Protein AF-A0A166BRM8-F1 (afdb_monomer_lite)

Secondary structure (DSSP, 8-state):
-HHHHHH-S---S----SS-SSGGGGSPTT-HHHHHHHHHTTS--HHHHHTTTT-SS-----HHHHHHHHHHTT-

Organism: Methanobrevibacter oralis (NCBI:txid66851)

Foldseek 3Di:
DLVLLVVPDQDPDPDDDPDDNDCVVVDDPPDCLVVQLVVLVPDDQPVVQVVQPPDPDDRDPRVSSVSSVVVVVVD

Structure (mmCIF, N/CA/C/O backbone):
data_AF-A0A166BRM8-F1
#
_entry.id   AF-A0A166BRM8-F1
#
loop_
_atom_site.group_PDB
_atom_site.id
_atom_site.type_symbol
_atom_site.label_atom_id
_atom_site.label_alt_id
_atom_site.label_comp_id
_atom_site.label_asym_id
_atom_site.label_entity_id
_atom_site.label_seq_id
_atom_site.pdbx_PDB_ins_code
_atom_site.Cartn_x
_atom_site.Cartn_y
_atom_site.Cartn_z
_atom_site.occupancy
_atom_site.B_iso_or_equiv
_atom_site.auth_seq_id
_atom_site.auth_comp_id
_atom_site.auth_asym_id
_atom_site.auth_atom_id
_atom_site.pdbx_PDB_model_num
ATOM 1 N N . MET A 1 1 ? -2.313 16.322 5.626 1.00 44.56 1 MET A N 1
ATOM 2 C CA . MET A 1 1 ? -3.110 15.158 5.181 1.00 44.56 1 MET A CA 1
ATOM 3 C C . MET A 1 1 ? -2.361 14.320 4.143 1.00 44.56 1 MET A C 1
ATOM 5 O O . MET A 1 1 ? -2.311 13.115 4.324 1.00 44.56 1 MET A O 1
ATOM 9 N N . VAL A 1 2 ? -1.637 14.926 3.187 1.00 38.00 2 VAL A N 1
ATOM 10 C CA . VAL A 1 2 ? -0.770 14.218 2.205 1.00 38.00 2 VAL A CA 1
ATOM 11 C C . VAL A 1 2 ? 0.216 13.210 2.831 1.00 38.00 2 VAL A C 1
ATOM 13 O O . VAL A 1 2 ? 0.446 12.139 2.278 1.00 38.00 2 VAL A O 1
ATOM 16 N N . VAL A 1 3 ? 0.752 13.507 4.023 1.00 46.41 3 VAL A N 1
ATOM 17 C CA . VAL A 1 3 ? 1.691 12.615 4.730 1.00 46.41 3 VAL A CA 1
ATOM 18 C C . VAL A 1 3 ? 1.030 11.298 5.155 1.00 46.41 3 VAL A C 1
ATOM 20 O O . VAL A 1 3 ? 1.674 10.265 5.076 1.00 46.41 3 VAL A O 1
ATOM 23 N N . LEU A 1 4 ? -0.253 11.297 5.542 1.00 46.91 4 LEU A N 1
ATOM 24 C CA . LEU A 1 4 ? -0.917 10.121 6.128 1.00 46.91 4 LEU A CA 1
ATOM 25 C C . LEU A 1 4 ? -1.178 9.003 5.097 1.00 46.91 4 LEU A C 1
ATOM 27 O O . LEU A 1 4 ? -1.152 7.823 5.438 1.00 46.91 4 LEU A O 1
ATOM 31 N N . PHE A 1 5 ? -1.371 9.358 3.823 1.00 40.44 5 PHE A N 1
ATOM 32 C CA . PHE A 1 5 ? -1.634 8.390 2.750 1.00 40.44 5 PHE A CA 1
ATOM 33 C C . PHE A 1 5 ? -0.379 7.703 2.213 1.00 40.44 5 PHE A C 1
ATOM 35 O O . PHE A 1 5 ? -0.417 6.507 1.920 1.00 40.44 5 PHE A O 1
ATOM 42 N N . MET A 1 6 ? 0.744 8.428 2.133 1.00 49.16 6 MET A N 1
ATOM 43 C CA . MET A 1 6 ? 2.059 7.829 1.853 1.00 49.16 6 MET A CA 1
ATOM 44 C C . MET A 1 6 ? 2.516 6.884 2.978 1.00 49.16 6 MET A C 1
ATOM 46 O O . MET A 1 6 ? 3.323 5.992 2.743 1.00 49.16 6 MET A O 1
ATOM 50 N N . VAL A 1 7 ? 1.974 7.083 4.179 1.00 52.41 7 VAL A N 1
ATOM 51 C CA . VAL A 1 7 ? 2.343 6.442 5.448 1.00 52.41 7 VAL A CA 1
ATOM 52 C C . VAL A 1 7 ? 1.770 5.023 5.606 1.00 52.41 7 VAL A C 1
ATOM 54 O O . VAL A 1 7 ? 2.354 4.215 6.313 1.00 52.41 7 VAL A O 1
ATOM 57 N N . LEU A 1 8 ? 0.699 4.639 4.901 1.00 55.91 8 LEU A N 1
ATOM 58 C CA . LEU A 1 8 ? 0.164 3.261 4.927 1.00 55.91 8 LEU A CA 1
ATOM 59 C C . LEU A 1 8 ? 0.895 2.315 3.956 1.00 55.91 8 LEU A C 1
ATOM 61 O O . LEU A 1 8 ? 0.277 1.670 3.097 1.00 55.91 8 LEU A O 1
ATOM 65 N N . LYS A 1 9 ? 2.220 2.262 4.048 1.00 58.94 9 LYS A N 1
ATOM 66 C CA . LYS A 1 9 ? 3.061 1.328 3.298 1.00 58.94 9 LYS A CA 1
ATOM 67 C C . LYS A 1 9 ? 3.987 0.635 4.293 1.00 58.94 9 LYS A C 1
ATOM 69 O O . LYS A 1 9 ? 4.651 1.325 5.057 1.00 58.94 9 LYS A O 1
ATOM 74 N N . ASP A 1 10 ? 3.998 -0.698 4.293 1.00 55.28 10 ASP A N 1
ATOM 75 C CA . ASP A 1 10 ? 4.859 -1.473 5.189 1.00 55.28 10 ASP A CA 1
ATOM 76 C C . ASP A 1 10 ? 6.329 -1.107 4.968 1.00 55.28 10 ASP A C 1
ATOM 78 O O . ASP A 1 10 ? 6.820 -1.107 3.831 1.00 55.28 10 ASP A O 1
ATOM 82 N N . ASP A 1 11 ? 7.021 -0.770 6.056 1.00 54.59 11 ASP A N 1
ATOM 83 C CA . ASP A 1 11 ? 8.420 -0.376 5.997 1.00 54.59 11 ASP A CA 1
ATOM 84 C C . ASP A 1 11 ? 9.300 -1.629 5.882 1.00 54.59 11 ASP A C 1
ATOM 86 O O . ASP A 1 11 ? 9.527 -2.369 6.837 1.00 54.59 11 ASP A O 1
ATOM 90 N N . THR A 1 12 ? 9.764 -1.920 4.667 1.00 55.44 12 THR A N 1
ATOM 91 C CA . THR A 1 12 ? 10.671 -3.050 4.384 1.00 55.44 12 THR A CA 1
ATOM 92 C C . THR A 1 12 ? 12.141 -2.717 4.639 1.00 55.44 12 THR A C 1
ATOM 94 O O . THR A 1 12 ? 13.010 -3.585 4.535 1.00 55.44 12 THR A O 1
ATOM 97 N N . ILE A 1 13 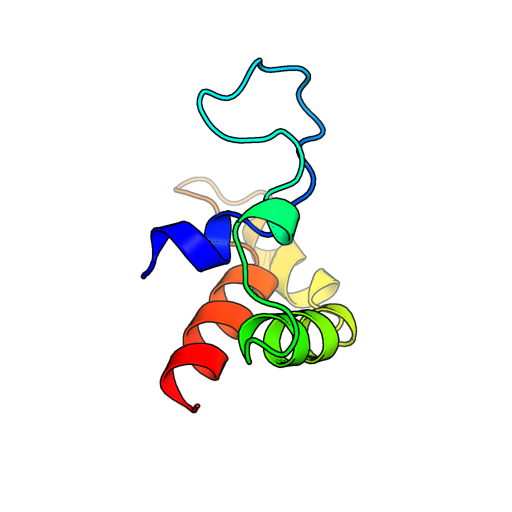? 12.444 -1.451 4.918 1.00 59.84 13 ILE A N 1
ATOM 98 C CA . ILE A 1 13 ? 13.788 -0.962 5.188 1.00 59.84 13 ILE A CA 1
ATOM 99 C C . ILE A 1 13 ? 13.842 -0.805 6.706 1.00 59.84 13 ILE A C 1
ATOM 101 O O . ILE A 1 13 ? 13.075 -0.033 7.251 1.00 59.84 13 ILE A O 1
ATOM 105 N N . ASN A 1 14 ? 14.699 -1.556 7.405 1.00 55.47 14 ASN A N 1
ATOM 106 C CA . ASN A 1 14 ? 14.859 -1.518 8.872 1.00 55.47 14 ASN A CA 1
ATOM 107 C C . ASN A 1 14 ? 15.394 -0.152 9.383 1.00 55.47 14 ASN A C 1
ATOM 109 O O . ASN A 1 14 ? 16.431 -0.085 10.043 1.00 55.47 14 ASN A O 1
ATOM 113 N N . GLN A 1 15 ? 14.753 0.963 9.040 1.00 58.91 15 GLN A N 1
ATOM 114 C CA . GLN A 1 15 ? 15.040 2.276 9.590 1.00 58.91 15 GLN A CA 1
ATOM 115 C C . GLN A 1 15 ? 14.211 2.480 10.853 1.00 58.91 15 GLN A C 1
ATOM 117 O O . GLN A 1 15 ? 13.002 2.275 10.874 1.00 58.91 15 GLN A O 1
ATOM 122 N N . THR A 1 16 ? 14.866 2.916 11.925 1.00 55.78 16 THR A N 1
ATOM 123 C CA . THR A 1 16 ? 14.167 3.333 13.138 1.00 55.78 16 THR A CA 1
ATOM 124 C C . THR A 1 16 ? 13.411 4.627 12.844 1.00 55.78 16 THR A C 1
ATOM 126 O O . THR A 1 16 ? 14.012 5.700 12.775 1.00 55.78 16 THR A O 1
ATOM 129 N N . MET A 1 17 ? 12.096 4.535 12.651 1.00 57.16 17 MET A N 1
ATOM 130 C CA . MET A 1 17 ? 11.241 5.705 12.470 1.00 57.16 17 MET A CA 1
ATOM 131 C C . MET A 1 17 ? 10.988 6.436 13.800 1.00 57.16 17 MET A C 1
ATOM 133 O O . MET A 1 17 ? 10.863 5.826 14.859 1.00 57.16 17 MET A O 1
ATOM 137 N N . LEU A 1 18 ? 10.894 7.772 13.736 1.00 62.19 18 LEU A N 1
ATOM 138 C CA . LEU A 1 18 ? 10.506 8.655 14.857 1.00 62.19 18 LEU A CA 1
ATOM 139 C C . LEU A 1 18 ? 9.031 8.494 15.273 1.00 62.19 18 LEU A C 1
ATOM 141 O O . LEU A 1 18 ? 8.617 9.001 16.313 1.00 62.19 18 LEU A O 1
ATOM 145 N N . VAL A 1 19 ? 8.247 7.807 14.447 1.00 57.12 19 VAL A N 1
ATOM 146 C CA . VAL A 1 19 ? 6.843 7.442 14.652 1.00 57.12 19 VAL A CA 1
ATOM 147 C C . VAL A 1 19 ? 6.727 5.917 14.781 1.00 57.12 19 VAL A C 1
ATOM 149 O O . VAL A 1 19 ? 7.633 5.215 14.330 1.00 57.12 19 VAL A O 1
ATOM 152 N N . PRO A 1 20 ? 5.660 5.394 15.422 1.00 59.03 20 PRO A N 1
ATOM 153 C CA . PRO A 1 20 ? 5.454 3.959 15.615 1.00 59.03 20 PRO A CA 1
ATOM 154 C C . PRO A 1 20 ? 5.717 3.154 14.340 1.00 59.03 20 PRO A C 1
ATOM 156 O O . PRO A 1 20 ? 5.259 3.552 13.272 1.00 59.03 20 PRO A O 1
ATOM 159 N N . MET A 1 21 ? 6.412 2.014 14.472 1.00 60.69 21 MET A N 1
ATOM 160 C CA . MET A 1 21 ? 6.712 1.111 13.344 1.00 60.69 21 MET A CA 1
ATOM 161 C C . MET A 1 21 ? 5.454 0.676 12.590 1.00 60.69 21 MET A C 1
ATOM 163 O O . MET A 1 21 ? 5.511 0.432 11.391 1.00 60.69 21 MET A O 1
ATOM 167 N N . ASP A 1 22 ? 4.324 0.602 13.292 1.00 68.19 22 ASP A N 1
ATOM 168 C CA . ASP A 1 22 ? 3.027 0.366 12.685 1.00 68.19 22 ASP A CA 1
ATOM 169 C C . ASP A 1 22 ? 2.136 1.594 12.883 1.00 68.19 22 ASP A C 1
ATOM 171 O O . ASP A 1 22 ? 1.668 1.904 13.985 1.00 68.19 22 ASP A O 1
ATOM 175 N N . LEU A 1 23 ? 1.934 2.299 11.775 1.00 68.19 23 LEU A N 1
ATOM 176 C CA . LEU A 1 23 ? 1.181 3.543 11.680 1.00 68.19 23 LEU A CA 1
ATOM 177 C C . LEU A 1 23 ? -0.325 3.317 11.849 1.00 68.19 23 LEU A C 1
ATOM 179 O O . LEU A 1 23 ? -1.044 4.276 12.129 1.00 68.19 23 LEU A O 1
ATOM 183 N N . SER A 1 24 ? -0.802 2.068 11.774 1.00 70.81 24 SER A N 1
ATOM 184 C CA . SER A 1 24 ? -2.178 1.732 12.143 1.00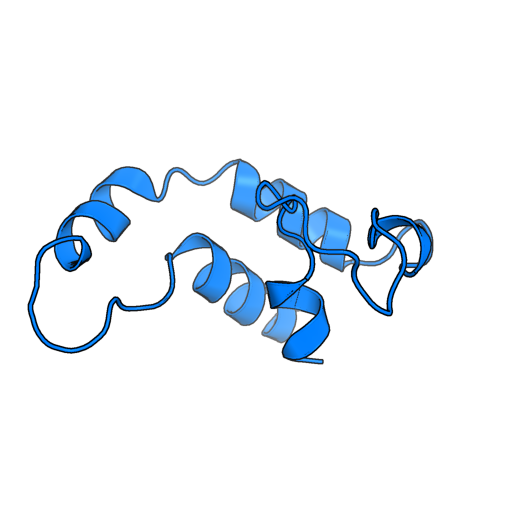 70.81 24 SER A CA 1
ATOM 185 C C . SER A 1 24 ? -2.474 2.059 13.611 1.00 70.81 24 SER A C 1
ATOM 187 O O . SER A 1 24 ? -3.592 2.443 13.926 1.00 70.81 24 SER A O 1
ATOM 189 N N . ASN A 1 25 ? -1.460 2.052 14.487 1.00 72.44 25 ASN A N 1
ATOM 190 C CA . ASN A 1 25 ? -1.608 2.439 15.895 1.00 72.44 25 ASN A CA 1
ATOM 191 C C . ASN A 1 25 ? -1.848 3.944 16.104 1.00 72.44 25 ASN A C 1
ATOM 193 O O . ASN A 1 25 ? -2.208 4.361 17.204 1.00 72.44 25 ASN A O 1
ATOM 197 N N . LEU A 1 26 ? -1.606 4.774 15.085 1.00 78.75 26 LEU A N 1
ATOM 198 C CA . LEU A 1 26 ? -1.871 6.215 15.134 1.00 78.75 26 LEU A CA 1
ATOM 199 C C . LEU A 1 26 ? -3.251 6.581 14.584 1.00 78.75 26 LEU A C 1
ATOM 201 O O . LEU A 1 26 ? -3.713 7.704 14.790 1.00 78.75 26 LEU A O 1
ATOM 205 N N . ILE A 1 27 ? -3.881 5.673 13.843 1.00 80.44 27 ILE A N 1
ATOM 206 C CA . ILE A 1 27 ? -5.124 5.941 13.133 1.00 80.44 27 ILE A CA 1
ATOM 207 C C . ILE A 1 27 ? -6.276 5.35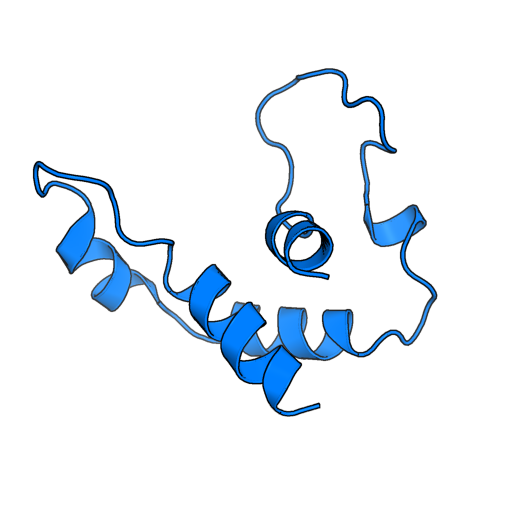5 13.956 1.00 80.44 27 ILE A C 1
ATOM 209 O O . ILE A 1 27 ? -6.231 4.182 14.317 1.00 80.44 27 ILE A O 1
ATOM 213 N N . PRO A 1 28 ? -7.320 6.143 14.265 1.00 85.00 28 PRO A N 1
ATOM 214 C CA . PRO A 1 28 ? -8.475 5.636 14.992 1.00 85.00 28 PRO A CA 1
ATOM 215 C C . PRO A 1 28 ? -9.147 4.468 14.266 1.00 85.00 28 PRO A C 1
ATOM 217 O O . PRO A 1 28 ? -9.296 4.487 13.039 1.00 85.00 28 PRO A O 1
ATOM 220 N N . GLU A 1 29 ? -9.633 3.491 15.029 1.00 83.88 29 GLU A N 1
ATOM 221 C CA . GLU A 1 29 ? -10.491 2.443 14.480 1.00 83.88 29 GLU A CA 1
ATOM 222 C C . GLU A 1 29 ? -11.699 3.060 13.753 1.00 83.88 29 GLU A C 1
ATOM 224 O O . GLU A 1 29 ? -12.307 4.027 14.216 1.00 83.88 29 GLU A O 1
ATOM 229 N N . GLY A 1 30 ? -12.036 2.510 12.584 1.00 84.25 30 GLY A N 1
ATOM 230 C CA . GLY A 1 30 ? -13.146 2.994 11.757 1.00 84.25 30 GLY A CA 1
ATOM 231 C C . GLY A 1 30 ? -12.830 4.208 10.876 1.00 84.25 30 GLY A C 1
ATOM 232 O O . GLY A 1 30 ? -13.727 4.700 10.195 1.00 84.25 30 GLY A O 1
ATOM 233 N N . HIS A 1 31 ? -11.580 4.685 10.836 1.00 86.38 31 HIS A N 1
ATOM 234 C CA . HIS A 1 31 ? -11.204 5.786 9.949 1.00 86.38 31 HIS A CA 1
ATOM 235 C C . HIS A 1 31 ? -11.396 5.418 8.453 1.00 86.38 31 HIS A C 1
ATOM 237 O O . HIS A 1 31 ? -10.968 4.336 8.030 1.00 86.38 31 HIS A O 1
ATOM 243 N N . PRO A 1 32 ? -11.962 6.309 7.610 1.00 85.62 32 PRO A N 1
ATOM 244 C CA . PRO A 1 32 ? -12.220 6.040 6.186 1.00 85.62 32 PRO A CA 1
ATOM 245 C C . PRO A 1 32 ? -10.992 5.620 5.367 1.00 85.62 32 PRO A C 1
ATOM 247 O O . PRO A 1 32 ? -11.114 4.895 4.381 1.00 85.62 32 PRO A O 1
ATOM 250 N N . CYS A 1 33 ? -9.785 5.999 5.793 1.00 84.94 33 CYS A N 1
ATOM 251 C CA . CYS A 1 33 ? -8.552 5.592 5.114 1.00 84.94 33 CYS A CA 1
ATOM 252 C C . CYS A 1 33 ? -8.377 4.065 5.028 1.00 84.94 33 CYS A C 1
ATOM 254 O O . CYS A 1 33 ? -7.762 3.590 4.076 1.00 84.94 33 CYS A O 1
ATOM 256 N N . TYR A 1 34 ? -8.922 3.283 5.972 1.00 87.12 34 TYR A N 1
ATOM 257 C CA . TYR A 1 34 ? -8.895 1.818 5.888 1.00 87.12 34 TYR A CA 1
ATOM 258 C C . TYR A 1 34 ? -9.789 1.301 4.765 1.00 87.12 34 TYR A C 1
ATOM 260 O O . TYR A 1 34 ? -9.415 0.368 4.058 1.00 87.12 34 TYR A O 1
ATOM 268 N N . PHE A 1 35 ? -10.946 1.933 4.561 1.00 89.19 35 PHE A N 1
ATOM 269 C CA . PHE A 1 35 ? -11.809 1.633 3.426 1.00 89.19 35 PHE A CA 1
ATOM 270 C C . PHE A 1 35 ? -11.093 1.951 2.109 1.00 89.19 35 PHE A C 1
ATOM 272 O O . PHE A 1 35 ? -11.003 1.083 1.244 1.00 89.19 35 PHE A O 1
ATOM 279 N N . ILE A 1 36 ? -10.500 3.144 1.994 1.00 88.75 36 ILE A N 1
ATOM 280 C CA . ILE A 1 36 ? -9.739 3.554 0.804 1.00 88.75 36 ILE A CA 1
ATOM 281 C C . ILE A 1 36 ? -8.581 2.583 0.540 1.00 88.75 36 ILE A C 1
ATOM 283 O O . ILE A 1 36 ? -8.420 2.116 -0.586 1.00 88.75 36 ILE A O 1
ATOM 287 N N . LYS A 1 37 ? -7.808 2.217 1.574 1.00 87.25 37 LYS A N 1
ATOM 288 C CA . LYS A 1 37 ? -6.738 1.215 1.474 1.00 87.25 37 LYS A CA 1
ATOM 289 C C . LYS A 1 37 ? -7.273 -0.113 0.938 1.00 87.25 37 LYS A C 1
ATOM 291 O O . LYS A 1 37 ? -6.730 -0.621 -0.033 1.00 87.25 37 LYS A O 1
ATOM 296 N N . ASN A 1 38 ? -8.348 -0.640 1.522 1.00 89.81 38 ASN A N 1
ATOM 297 C CA . ASN A 1 38 ? -8.923 -1.925 1.123 1.00 89.81 38 ASN A CA 1
ATOM 298 C C . ASN A 1 38 ? -9.477 -1.919 -0.307 1.00 89.81 38 ASN A C 1
ATOM 300 O O . ASN A 1 38 ? -9.424 -2.946 -0.981 1.00 89.81 38 ASN A O 1
ATOM 304 N N . VAL A 1 39 ? -10.024 -0.793 -0.772 1.00 91.19 39 VAL A N 1
ATOM 305 C CA . VAL A 1 39 ? -10.468 -0.636 -2.163 1.00 91.19 39 VAL A CA 1
ATOM 306 C C . VAL A 1 39 ? -9.266 -0.621 -3.102 1.00 91.19 39 VAL A C 1
ATOM 308 O O . VAL A 1 39 ? -9.251 -1.365 -4.076 1.00 91.19 39 VAL A O 1
ATOM 311 N N . VAL A 1 40 ? -8.242 0.182 -2.802 1.00 90.06 40 VAL A N 1
ATOM 312 C CA . VAL A 1 40 ? -7.055 0.294 -3.662 1.00 90.06 40 VAL A CA 1
ATOM 313 C C . VAL A 1 40 ? -6.250 -1.002 -3.700 1.00 90.06 40 VAL A C 1
ATOM 315 O O . VAL A 1 40 ? -5.784 -1.379 -4.768 1.00 90.06 40 VAL A O 1
ATOM 318 N N . ASP A 1 41 ? -6.133 -1.719 -2.582 1.00 89.25 41 ASP A N 1
ATOM 319 C CA . ASP A 1 41 ? -5.399 -2.989 -2.511 1.00 89.25 41 ASP A CA 1
ATOM 320 C C . ASP A 1 41 ? -6.063 -4.103 -3.364 1.00 89.25 41 ASP A C 1
ATOM 322 O O . ASP A 1 41 ? -5.419 -5.102 -3.678 1.00 89.25 41 ASP A O 1
ATOM 326 N N . GLN A 1 42 ? -7.325 -3.932 -3.788 1.00 92.88 42 GLN A N 1
ATOM 327 C CA . GLN A 1 42 ? -8.019 -4.830 -4.728 1.00 92.88 42 GLN A CA 1
ATOM 328 C C . GLN A 1 42 ? -7.834 -4.448 -6.207 1.00 92.88 42 GLN A C 1
ATOM 330 O O . GLN A 1 42 ? -8.262 -5.195 -7.088 1.00 92.88 42 GLN A O 1
ATOM 335 N N . ILE A 1 43 ? -7.227 -3.296 -6.502 1.00 92.50 43 ILE A N 1
ATOM 336 C CA . ILE A 1 43 ? -7.040 -2.800 -7.868 1.00 92.50 43 ILE A CA 1
ATOM 337 C C . ILE A 1 43 ? -5.634 -3.168 -8.339 1.00 92.50 43 ILE A C 1
ATOM 339 O O . ILE A 1 43 ? -4.639 -2.648 -7.835 1.00 92.50 43 ILE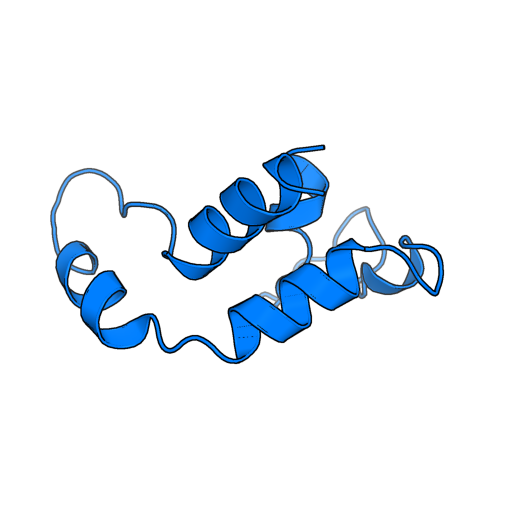 A O 1
ATOM 343 N N . ASP A 1 44 ? -5.544 -4.021 -9.360 1.00 93.06 44 ASP A N 1
ATOM 344 C CA . ASP A 1 44 ? -4.260 -4.342 -9.981 1.00 93.06 44 ASP A CA 1
ATOM 345 C C . ASP A 1 44 ? -3.750 -3.164 -10.827 1.00 93.06 44 ASP A C 1
ATOM 347 O O . ASP A 1 44 ? -4.270 -2.855 -11.901 1.00 93.06 44 ASP A O 1
ATOM 351 N N . CYS A 1 45 ? -2.705 -2.508 -10.329 1.00 89.62 45 CYS A N 1
ATOM 352 C CA . CYS A 1 45 ? -2.021 -1.405 -10.997 1.00 89.62 45 CYS A CA 1
ATOM 353 C C . CYS A 1 45 ? -0.736 -1.838 -11.722 1.00 89.62 45 CYS A C 1
ATOM 355 O O . CYS A 1 45 ? -0.001 -0.985 -12.226 1.00 89.62 45 CYS A O 1
ATOM 357 N N . SER A 1 46 ? -0.431 -3.139 -11.776 1.00 89.44 46 SER A N 1
ATOM 358 C CA . SER A 1 46 ? 0.854 -3.652 -12.259 1.00 89.44 46 SER A CA 1
ATOM 359 C C . SER A 1 46 ? 1.163 -3.233 -13.699 1.00 89.44 46 SER A C 1
ATOM 361 O O . SER A 1 46 ? 2.261 -2.745 -13.966 1.00 89.44 46 SER A O 1
ATOM 363 N N . GLU A 1 47 ? 0.196 -3.340 -14.612 1.00 88.75 47 GLU A N 1
ATOM 364 C CA . GLU A 1 47 ? 0.353 -2.921 -16.011 1.00 88.75 47 GLU A CA 1
ATOM 365 C C . GLU A 1 47 ? 0.599 -1.413 -16.140 1.00 88.75 47 GLU A C 1
ATOM 367 O O . GLU A 1 47 ? 1.521 -0.988 -16.836 1.00 88.75 47 GLU A O 1
ATOM 372 N N . ALA A 1 48 ? -0.163 -0.594 -15.411 1.00 86.38 48 ALA A N 1
ATOM 373 C CA . ALA A 1 48 ? -0.011 0.859 -15.440 1.00 86.38 48 ALA A CA 1
ATOM 374 C C . ALA A 1 48 ? 1.325 1.316 -14.830 1.00 86.38 48 ALA A C 1
ATOM 376 O O . ALA A 1 48 ? 1.917 2.291 -15.288 1.00 86.38 48 ALA A O 1
ATOM 377 N N . ASN A 1 49 ? 1.823 0.604 -13.818 1.00 85.50 49 ASN A N 1
ATOM 378 C CA . ASN A 1 49 ? 3.112 0.882 -13.191 1.00 85.50 49 ASN A CA 1
ATOM 379 C C . ASN A 1 49 ? 4.303 0.465 -14.076 1.00 85.50 49 ASN A C 1
ATOM 381 O O . ASN A 1 49 ? 5.350 1.114 -14.030 1.00 85.50 49 ASN A O 1
ATOM 385 N N . LYS A 1 50 ? 4.166 -0.576 -14.914 1.00 86.19 50 LYS A N 1
ATOM 386 C CA . LYS A 1 50 ? 5.229 -1.014 -15.845 1.00 86.19 50 LYS A CA 1
ATOM 387 C C . LYS A 1 50 ? 5.634 0.078 -16.831 1.00 86.19 50 LYS A C 1
ATOM 389 O O . LYS A 1 50 ? 6.810 0.179 -17.164 1.00 86.19 50 LYS A O 1
ATOM 39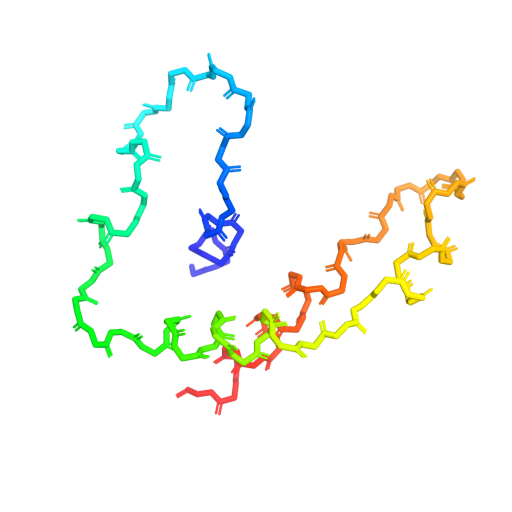4 N N . GLU A 1 51 ? 4.694 0.922 -17.254 1.00 81.25 51 GLU A N 1
ATOM 395 C CA . GLU A 1 51 ? 4.946 2.001 -18.215 1.00 81.25 51 GLU A CA 1
ATOM 396 C C . GLU A 1 51 ? 6.024 3.001 -17.741 1.00 81.25 51 GLU A C 1
ATOM 398 O O . GLU A 1 51 ? 6.682 3.639 -18.569 1.00 81.25 51 GLU A O 1
ATOM 403 N N . PHE A 1 52 ? 6.226 3.136 -16.426 1.00 73.25 52 PHE A N 1
ATOM 404 C CA . PHE A 1 52 ? 7.098 4.152 -15.824 1.00 73.25 52 PHE A CA 1
ATOM 405 C C . PHE A 1 52 ? 8.359 3.578 -15.166 1.00 73.25 52 PHE A C 1
ATOM 407 O O . PHE A 1 52 ? 9.197 4.347 -14.707 1.00 73.25 52 PHE A O 1
ATOM 414 N N . ARG A 1 53 ? 8.520 2.248 -15.126 1.00 70.19 53 ARG A N 1
ATOM 415 C CA . ARG A 1 53 ? 9.553 1.578 -14.318 1.00 70.19 53 ARG A CA 1
ATOM 416 C C . ARG A 1 53 ? 10.994 1.882 -14.753 1.00 70.19 53 ARG A C 1
ATOM 418 O O . ARG A 1 53 ? 11.868 1.947 -13.898 1.00 70.19 53 ARG A O 1
ATOM 425 N N . ASP A 1 54 ? 11.216 2.117 -16.046 1.00 71.75 54 ASP A N 1
ATOM 426 C CA . ASP A 1 54 ? 12.557 2.226 -16.644 1.00 71.75 54 ASP A CA 1
ATOM 427 C C . ASP A 1 54 ? 12.750 3.515 -17.471 1.00 71.75 54 ASP A C 1
ATOM 429 O O . ASP A 1 54 ? 13.651 3.609 -18.307 1.00 71.75 54 ASP A O 1
ATOM 433 N N . LYS A 1 55 ? 11.886 4.522 -17.274 1.00 70.00 55 LYS A N 1
ATOM 434 C CA . LYS A 1 55 ? 11.981 5.808 -17.981 1.00 70.00 55 LYS A CA 1
ATOM 435 C C . LYS A 1 55 ? 12.876 6.787 -17.200 1.00 70.00 55 LYS A C 1
ATOM 437 O O . LYS A 1 55 ? 12.627 7.018 -16.018 1.00 70.00 55 LYS A O 1
ATOM 442 N N . PRO A 1 56 ? 13.912 7.379 -17.823 1.00 67.12 56 PRO A N 1
ATOM 443 C CA . PRO A 1 56 ? 14.734 8.401 -17.180 1.00 67.12 56 PRO A CA 1
ATOM 444 C C . PRO A 1 56 ? 13.948 9.712 -17.002 1.00 67.12 56 PRO A C 1
ATOM 446 O O . PRO A 1 56 ? 13.331 10.195 -17.948 1.00 67.12 56 PRO A O 1
ATOM 449 N N . GLY A 1 57 ? 14.020 10.296 -15.801 1.00 64.38 57 GLY A N 1
ATOM 450 C CA . GLY A 1 57 ? 13.247 11.479 -15.396 1.00 64.38 57 GLY A CA 1
ATOM 451 C C . GLY A 1 57 ? 12.048 11.085 -14.535 1.0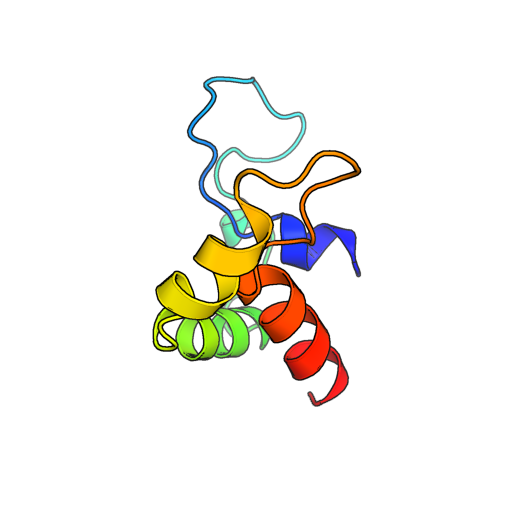0 64.38 57 GLY A C 1
ATOM 452 O O . GLY A 1 57 ? 10.990 10.826 -15.082 1.00 64.38 57 GLY A O 1
ATOM 453 N N . GLU A 1 58 ? 12.293 11.013 -13.219 1.00 58.22 58 GLU A N 1
ATOM 454 C CA . GLU A 1 58 ? 11.415 10.642 -12.088 1.00 58.22 58 GLU A CA 1
ATOM 455 C C . GLU A 1 58 ? 10.335 9.557 -12.318 1.00 58.22 58 GLU A C 1
ATOM 457 O O . GLU A 1 58 ? 9.447 9.707 -13.158 1.00 58.22 58 GLU A O 1
ATOM 462 N N . PRO A 1 59 ? 10.305 8.484 -11.502 1.00 59.06 59 PRO A N 1
ATOM 463 C CA . PRO A 1 59 ? 9.172 7.571 -11.526 1.00 59.06 59 PRO A CA 1
ATOM 464 C C . PRO A 1 59 ? 7.913 8.347 -11.127 1.00 59.06 59 PRO A C 1
ATOM 466 O O . PRO A 1 59 ? 7.855 8.938 -10.047 1.00 59.06 59 PRO A O 1
ATOM 469 N N . ALA A 1 60 ? 6.883 8.334 -11.978 1.00 68.94 60 ALA A N 1
ATOM 470 C CA . ALA A 1 60 ? 5.553 8.730 -11.537 1.00 68.94 60 ALA A CA 1
ATOM 471 C C . ALA A 1 60 ? 5.209 7.904 -10.286 1.00 68.94 60 ALA A C 1
ATOM 473 O O . ALA A 1 60 ? 5.508 6.706 -10.245 1.00 68.94 60 ALA A O 1
ATOM 474 N N . TYR A 1 61 ? 4.619 8.534 -9.263 1.00 78.25 61 TYR A N 1
ATOM 475 C CA . TYR A 1 61 ? 4.153 7.813 -8.078 1.00 78.25 61 TYR A CA 1
ATOM 476 C C . TYR A 1 61 ? 3.400 6.542 -8.505 1.00 78.25 61 TYR A C 1
ATOM 478 O O . TYR A 1 61 ? 2.588 6.628 -9.437 1.00 78.25 61 TYR A O 1
ATOM 486 N N . PRO A 1 62 ? 3.638 5.391 -7.842 1.00 82.50 62 PRO A N 1
ATOM 487 C CA . PRO A 1 62 ? 2.862 4.182 -8.083 1.00 82.50 62 PRO A CA 1
ATOM 488 C C . PRO A 1 62 ? 1.373 4.516 -8.114 1.00 82.50 62 PRO A C 1
ATOM 490 O O . PRO A 1 62 ? 0.896 5.310 -7.291 1.00 82.50 62 PRO A O 1
ATOM 493 N N . ARG A 1 63 ? 0.639 3.962 -9.083 1.00 87.00 63 ARG A N 1
ATOM 494 C CA . ARG A 1 63 ? -0.770 4.320 -9.297 1.00 87.00 63 ARG A CA 1
ATOM 495 C C . ARG A 1 63 ? -1.626 4.069 -8.061 1.00 87.00 63 ARG A C 1
ATOM 497 O O . ARG A 1 63 ? -2.559 4.823 -7.827 1.00 87.00 63 ARG A O 1
ATOM 504 N N . GLU A 1 64 ? -1.252 3.114 -7.221 1.00 88.12 64 GLU A N 1
ATOM 505 C CA . GLU A 1 64 ? -1.871 2.835 -5.929 1.00 88.12 64 GLU A CA 1
ATOM 506 C C . GLU A 1 64 ? -1.860 4.070 -5.014 1.00 88.12 64 GLU A C 1
ATOM 508 O O . GLU A 1 64 ? -2.859 4.384 -4.374 1.00 88.12 64 GLU A O 1
ATOM 513 N N . ILE A 1 65 ? -0.757 4.825 -4.976 1.00 85.19 65 ILE A N 1
ATOM 514 C CA . ILE A 1 65 ? -0.657 6.047 -4.163 1.00 85.19 65 ILE A CA 1
ATOM 515 C C . ILE A 1 65 ? -1.561 7.139 -4.737 1.00 85.19 65 ILE A C 1
ATOM 517 O O . ILE A 1 65 ? -2.273 7.808 -3.991 1.00 85.19 65 ILE A O 1
ATOM 521 N N . LEU A 1 66 ? -1.571 7.297 -6.062 1.00 87.06 66 LEU A N 1
ATOM 522 C CA . LEU A 1 66 ? -2.416 8.287 -6.733 1.00 87.06 66 LEU A CA 1
ATOM 523 C C . LEU A 1 66 ? -3.908 7.977 -6.553 1.00 87.06 66 LEU A C 1
ATOM 525 O O . LEU A 1 66 ? -4.690 8.890 -6.307 1.00 87.06 66 LEU A O 1
ATOM 529 N N . LEU A 1 67 ? -4.294 6.701 -6.623 1.00 87.00 67 LEU A N 1
ATOM 530 C CA . LEU A 1 67 ? -5.663 6.249 -6.375 1.00 87.00 67 LEU A CA 1
ATOM 531 C C . LEU A 1 67 ? -6.084 6.497 -4.929 1.00 87.00 67 LEU A C 1
ATOM 533 O O . LEU A 1 67 ? -7.201 6.948 -4.699 1.00 87.00 67 LEU A O 1
ATOM 537 N N . ARG A 1 68 ? -5.194 6.259 -3.960 1.00 88.06 68 ARG A N 1
ATOM 538 C CA . ARG A 1 68 ? -5.470 6.563 -2.550 1.00 88.06 68 ARG A CA 1
ATOM 539 C C . ARG A 1 68 ? -5.756 8.050 -2.339 1.00 88.06 68 ARG A C 1
ATOM 541 O O . ARG A 1 68 ? -6.722 8.371 -1.663 1.00 88.06 68 ARG A O 1
ATOM 548 N N . ILE A 1 69 ? -4.967 8.934 -2.954 1.00 83.81 69 ILE A N 1
ATOM 549 C CA . ILE A 1 69 ? -5.171 10.390 -2.876 1.00 83.81 69 ILE A CA 1
ATOM 550 C C . ILE A 1 69 ? -6.466 10.800 -3.588 1.00 83.81 69 ILE A C 1
ATOM 552 O O . ILE A 1 69 ? -7.266 11.539 -3.031 1.00 83.81 69 ILE A O 1
ATOM 556 N N . GLY A 1 70 ? -6.701 10.306 -4.807 1.00 83.62 70 GLY A N 1
ATOM 557 C CA . GLY A 1 70 ? -7.895 10.665 -5.576 1.00 83.62 70 GLY A CA 1
ATOM 558 C C . GLY A 1 70 ? -9.201 10.201 -4.926 1.00 83.62 70 GLY A C 1
ATOM 559 O O . GLY A 1 70 ? -10.207 10.896 -5.020 1.00 83.62 70 GLY A O 1
ATOM 560 N N . LEU A 1 71 ? -9.185 9.041 -4.263 1.00 81.94 71 LEU A N 1
ATOM 561 C CA . LEU A 1 71 ? -10.334 8.539 -3.513 1.00 81.94 71 LEU A CA 1
ATOM 562 C C . LEU A 1 71 ? -10.524 9.278 -2.189 1.00 81.94 71 LEU A C 1
ATOM 564 O O . LEU A 1 71 ? -11.668 9.509 -1.826 1.00 81.94 71 LEU A O 1
ATOM 568 N N . ASP A 1 72 ? -9.455 9.673 -1.494 1.00 80.25 72 ASP A N 1
ATOM 569 C CA . ASP A 1 72 ? -9.561 10.501 -0.282 1.00 80.25 72 ASP A CA 1
ATOM 570 C C . ASP A 1 72 ? -10.284 11.822 -0.547 1.00 80.25 72 ASP A C 1
ATOM 572 O O . ASP A 1 72 ? -11.193 12.170 0.187 1.00 80.25 72 ASP A O 1
ATOM 576 N N . GLU A 1 73 ? -9.983 12.497 -1.658 1.00 71.00 73 GLU A N 1
ATOM 577 C CA . GLU A 1 73 ? -10.681 13.729 -2.069 1.00 71.00 73 GLU A CA 1
ATOM 578 C C . GLU A 1 73 ? -12.182 13.511 -2.381 1.00 71.00 73 GLU A C 1
ATOM 580 O O . GLU A 1 73 ? -12.932 14.473 -2.549 1.00 71.00 73 GLU A O 1
ATOM 585 N N . CYS A 1 74 ? -12.634 12.257 -2.498 1.00 63.47 74 CYS A N 1
ATOM 586 C CA . CYS A 1 74 ? -14.027 11.897 -2.770 1.00 63.47 74 CYS A CA 1
ATOM 587 C C . CYS A 1 74 ? -14.833 11.518 -1.510 1.00 63.47 74 CYS A C 1
ATOM 589 O O . CYS A 1 74 ? -16.043 11.303 -1.637 1.00 63.47 74 CYS A O 1
ATOM 591 N N . PHE A 1 75 ? -14.196 11.409 -0.338 1.00 60.34 75 PHE A N 1
ATOM 592 C CA . PHE A 1 75 ? -14.814 11.029 0.943 1.00 60.34 75 PHE A CA 1
ATOM 593 C C . PHE A 1 75 ? -14.702 12.148 1.983 1.00 60.34 75 PHE A C 1
ATOM 595 O O . PHE A 1 75 ? -15.630 12.232 2.821 1.00 60.34 75 PHE A O 1
#

InterPro domains:
  IPR008490 Transposase InsH, N-terminal [PF05598] (22-69)

Sequence (75 aa):
MVVLFMVLKDDTINQTMLVPMDLSNLIPEGHPCYFIKNVVDQIDCSEANKEFRDKPGEPAYPREILLRIGLDECF

pLDDT: mean 73.09, std 15.05, range [38.0, 93.06]

Radius of gyration: 13.86 Å; chains: 1; bounding box: 30×20×34 Å